Protein AF-A0A699R6N8-F1 (afdb_monomer_lite)

pLDDT: mean 72.28, std 15.9, range [32.16, 92.75]

Organism: Tanacetum cinerariifolium (NCBI:txid118510)

InterPro domains:
  IPR001584 Integrase, catalytic core [PS50994] (1-82)
  IPR012337 Ribonuclease H-like superfamily [SSF53098] (1-71)
  IPR036397 Ribonuclease H superfamily [G3DSA:3.30.420.10] (1-126)

Radius of gyration: 18.75 Å; chains: 1; bounding box: 50×37×46 Å

Secondary structure (DSSP, 8-state):
-EEE-SPPPPTT---EEEEEE-TTT--EEEEEE-TT--HHHHHHHHIIIIITTSSPPS----TTS---BTTTTB-HHHHHHSS-----------------SHHHHHHHHHHHHHHHHHHHHHHHHHHHHHHHTTSPPP--TT------

Sequence (148 aa):
MDFITKLPRTSSGYDTIWVIVDRLTKSAHILPMREDDSMDKLTKLYLKEVVTRNRIPISIISDREPSYHASIKAAPFEALYGRKCRSPVCWAEVGDAQLTGPEVIQETTEMIVQIKQRLQAARDRQKSYADVRRKPLEFQVGDKVMLK

Structure (mmCIF, N/CA/C/O backbone):
data_AF-A0A699R6N8-F1
#
_entry.id   AF-A0A699R6N8-F1
#
loop_
_atom_site.group_PDB
_atom_site.id
_atom_site.type_symbol
_atom_site.label_atom_id
_atom_site.label_alt_id
_atom_site.label_comp_id
_atom_site.label_asym_id
_atom_site.label_entity_id
_atom_site.label_seq_id
_atom_site.pdbx_PDB_ins_code
_atom_site.Cartn_x
_atom_site.Cartn_y
_atom_site.Cartn_z
_atom_site.occupancy
_atom_site.B_iso_or_equiv
_atom_site.auth_seq_id
_atom_site.auth_comp_id
_atom_site.auth_asym_id
_atom_site.auth_atom_id
_atom_site.pdbx_PDB_model_num
ATOM 1 N N . MET A 1 1 ? 2.740 -5.631 2.372 1.00 81.19 1 MET A N 1
ATOM 2 C CA . MET A 1 1 ? 2.071 -4.751 1.385 1.00 81.19 1 MET A CA 1
ATOM 3 C C . MET A 1 1 ? 3.018 -4.420 0.250 1.00 81.19 1 MET A C 1
ATOM 5 O O . MET A 1 1 ? 4.216 -4.249 0.497 1.00 81.19 1 MET A O 1
ATOM 9 N N . ASP A 1 2 ? 2.471 -4.289 -0.955 1.00 84.19 2 ASP A N 1
ATOM 10 C CA . ASP A 1 2 ? 3.226 -4.089 -2.191 1.00 84.19 2 ASP A CA 1
ATOM 11 C C . ASP A 1 2 ? 2.530 -3.116 -3.159 1.00 84.19 2 ASP A C 1
ATOM 13 O O . ASP A 1 2 ? 1.301 -3.054 -3.182 1.00 84.19 2 ASP A O 1
ATOM 17 N N . PHE A 1 3 ? 3.296 -2.358 -3.949 1.00 86.19 3 PHE A N 1
ATOM 18 C CA . PHE A 1 3 ? 2.783 -1.467 -4.991 1.00 86.19 3 PHE A CA 1
ATOM 19 C C . PHE A 1 3 ? 3.287 -1.911 -6.366 1.00 86.19 3 PHE A C 1
ATOM 21 O O . PHE A 1 3 ? 4.480 -1.867 -6.667 1.00 86.19 3 PHE A O 1
ATOM 28 N N . ILE A 1 4 ? 2.354 -2.256 -7.246 1.00 87.19 4 ILE A N 1
ATOM 29 C CA . ILE A 1 4 ? 2.633 -2.565 -8.645 1.00 87.19 4 ILE A CA 1
ATOM 30 C C . ILE A 1 4 ? 2.402 -1.285 -9.445 1.00 87.19 4 ILE A C 1
ATOM 32 O O . ILE A 1 4 ? 1.261 -0.928 -9.729 1.00 87.19 4 ILE A O 1
ATOM 36 N N . THR A 1 5 ? 3.482 -0.570 -9.753 1.00 86.62 5 THR A N 1
ATOM 37 C CA . THR A 1 5 ? 3.460 0.739 -10.431 1.00 86.62 5 THR A CA 1
ATOM 38 C C . THR A 1 5 ? 3.721 0.620 -11.934 1.00 86.62 5 THR A C 1
ATOM 40 O O . THR A 1 5 ? 4.167 -0.421 -12.421 1.00 86.62 5 THR A O 1
ATOM 43 N N . LYS A 1 6 ? 3.495 1.719 -12.670 1.00 84.62 6 LYS A N 1
ATOM 44 C CA . LYS A 1 6 ? 3.720 1.836 -14.124 1.00 84.62 6 LYS A CA 1
ATOM 45 C C . LYS A 1 6 ? 2.900 0.866 -14.977 1.00 84.62 6 LYS A C 1
ATOM 47 O O . LYS A 1 6 ? 3.375 0.379 -16.003 1.00 84.62 6 LYS A O 1
ATOM 52 N N . LEU A 1 7 ? 1.672 0.590 -14.561 1.00 88.81 7 LEU A N 1
ATOM 53 C CA . LEU A 1 7 ? 0.727 -0.169 -15.368 1.00 88.81 7 LEU A CA 1
ATOM 54 C C . LEU A 1 7 ? 0.117 0.728 -16.458 1.00 88.81 7 LEU A C 1
ATOM 56 O O . LEU A 1 7 ? 0.072 1.953 -16.300 1.00 88.81 7 LEU A O 1
ATOM 60 N N . PRO A 1 8 ? -0.375 0.146 -17.566 1.00 91.88 8 PRO A N 1
ATOM 61 C CA . PRO A 1 8 ? -1.182 0.884 -18.528 1.00 91.88 8 PRO A CA 1
ATOM 62 C C . PRO A 1 8 ? -2.349 1.582 -17.826 1.00 91.88 8 PRO A C 1
ATOM 64 O O . PRO A 1 8 ? -3.053 0.969 -17.019 1.00 91.88 8 PRO A O 1
ATOM 67 N N . ARG A 1 9 ? -2.553 2.867 -18.132 1.00 91.69 9 ARG A N 1
ATOM 68 C CA . ARG A 1 9 ? -3.640 3.646 -17.535 1.00 91.69 9 ARG A CA 1
ATOM 69 C C . ARG A 1 9 ? -4.990 3.072 -17.946 1.00 91.69 9 ARG A C 1
ATOM 71 O O . ARG A 1 9 ? -5.283 2.923 -19.129 1.00 91.69 9 ARG A O 1
ATOM 78 N N . THR A 1 10 ? -5.817 2.795 -16.950 1.00 91.31 10 THR A N 1
ATOM 79 C CA . THR A 1 10 ? -7.236 2.466 -17.135 1.00 91.31 10 THR A CA 1
ATOM 80 C C . THR A 1 10 ? -8.022 3.685 -17.635 1.00 91.31 10 THR A C 1
ATOM 82 O O . THR A 1 10 ? -7.549 4.819 -17.538 1.00 91.31 10 THR A O 1
ATOM 85 N N . SER A 1 11 ? -9.252 3.484 -18.121 1.00 90.06 11 SER A N 1
ATOM 86 C CA . SER A 1 11 ? -10.151 4.582 -18.525 1.00 90.06 11 SER A CA 1
ATOM 87 C C . SER A 1 11 ? -10.464 5.557 -17.382 1.00 90.06 11 SER A C 1
ATOM 89 O O . SER A 1 11 ? -10.670 6.743 -17.618 1.00 90.06 11 SER A O 1
ATOM 91 N N . SER A 1 12 ? -10.435 5.081 -16.135 1.00 88.62 12 S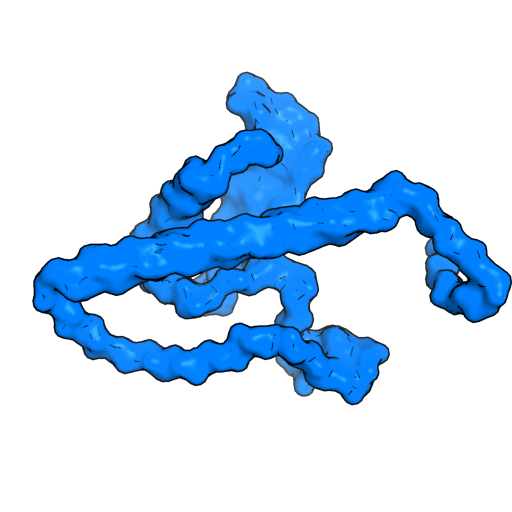ER A N 1
ATOM 92 C CA . SER A 1 12 ? -10.566 5.891 -14.918 1.00 88.62 12 SER A CA 1
ATOM 93 C C . SER A 1 12 ? -9.247 6.529 -14.451 1.00 88.62 12 SER A C 1
ATOM 95 O O . SER A 1 12 ? -9.221 7.212 -13.429 1.00 88.62 12 SER A O 1
ATOM 97 N N . GLY A 1 13 ? -8.145 6.313 -15.175 1.00 91.31 13 GLY A N 1
ATOM 98 C CA . GLY A 1 13 ? -6.853 6.959 -14.944 1.00 91.31 13 GLY A CA 1
ATOM 99 C C . GLY A 1 13 ? -5.946 6.294 -13.907 1.00 91.31 13 GLY A C 1
ATOM 100 O O . GLY A 1 13 ? -4.908 6.865 -13.588 1.00 91.31 13 GLY A O 1
ATOM 101 N N . TYR A 1 14 ? -6.292 5.112 -13.386 1.00 92.19 14 TYR A N 1
ATOM 102 C CA . TYR A 1 14 ? -5.423 4.349 -12.479 1.00 92.19 14 TYR A CA 1
ATOM 103 C C . TYR A 1 14 ? -4.298 3.654 -13.247 1.00 92.19 14 TYR A C 1
ATOM 105 O O . TYR A 1 14 ? -4.564 3.037 -14.281 1.00 92.19 14 TYR A O 1
ATOM 113 N N . ASP A 1 15 ? -3.078 3.730 -12.718 1.00 92.75 15 ASP A N 1
ATOM 114 C CA . ASP A 1 15 ? -1.842 3.146 -13.268 1.00 92.75 15 ASP A CA 1
ATOM 115 C C . ASP A 1 15 ? -1.045 2.333 -12.234 1.00 92.75 15 ASP A C 1
ATOM 117 O O . ASP A 1 15 ? 0.060 1.864 -12.516 1.00 92.75 15 ASP A O 1
ATOM 121 N N . THR A 1 16 ? -1.587 2.167 -11.026 1.00 90.31 16 THR A N 1
ATOM 122 C CA . THR A 1 16 ? -0.927 1.463 -9.930 1.00 90.31 16 THR A CA 1
ATOM 123 C C . THR A 1 16 ? -1.918 0.565 -9.197 1.00 90.31 16 THR A C 1
ATOM 125 O O . THR A 1 16 ? -3.046 0.963 -8.905 1.00 90.31 16 THR A O 1
ATOM 128 N N . ILE A 1 17 ? -1.490 -0.651 -8.866 1.00 92.12 17 ILE A N 1
ATOM 129 C CA . ILE A 1 17 ? -2.235 -1.566 -7.996 1.00 92.12 17 ILE A CA 1
ATOM 130 C C . ILE A 1 17 ? -1.546 -1.605 -6.639 1.00 92.12 17 ILE A C 1
ATOM 132 O O . ILE A 1 17 ? -0.348 -1.871 -6.548 1.00 92.12 17 ILE A O 1
ATOM 136 N N . TRP A 1 18 ? -2.311 -1.375 -5.579 1.00 91.25 18 TRP A N 1
ATOM 137 C CA . TRP A 1 18 ? -1.853 -1.526 -4.209 1.00 91.25 18 TRP A CA 1
ATOM 138 C C . TRP A 1 18 ? -2.383 -2.827 -3.614 1.00 91.25 18 TRP A C 1
ATOM 140 O O . TRP A 1 18 ? -3.593 -3.040 -3.546 1.00 91.25 18 TRP A O 1
ATOM 150 N N . VAL A 1 19 ? -1.469 -3.691 -3.178 1.00 89.56 19 VAL A N 1
ATOM 151 C CA . VAL A 1 19 ? -1.779 -4.969 -2.541 1.00 89.56 19 VAL A CA 1
ATOM 152 C C . VAL A 1 19 ? -1.468 -4.884 -1.050 1.00 89.56 19 VAL A C 1
ATOM 154 O O . VAL A 1 19 ? -0.330 -4.645 -0.636 1.00 89.56 19 VAL A O 1
ATOM 157 N N . ILE A 1 20 ? -2.480 -5.108 -0.220 1.00 86.12 20 ILE A N 1
ATOM 158 C CA . ILE A 1 20 ? -2.356 -5.151 1.237 1.00 86.12 20 ILE A CA 1
ATOM 159 C C . ILE A 1 20 ? -2.818 -6.524 1.696 1.00 86.12 20 ILE A C 1
ATOM 161 O O . ILE A 1 20 ? -3.946 -6.915 1.428 1.00 86.12 20 ILE A O 1
ATOM 165 N N . VAL A 1 21 ? -1.957 -7.247 2.402 1.00 82.62 21 VAL A N 1
ATOM 166 C CA . VAL A 1 21 ? -2.298 -8.552 2.970 1.00 82.62 21 VAL A CA 1
ATOM 167 C C . VAL A 1 21 ? -2.329 -8.421 4.481 1.00 82.62 21 VAL A C 1
ATOM 169 O O . VAL A 1 21 ? -1.319 -8.062 5.092 1.00 82.62 21 VAL A O 1
ATOM 172 N N . ASP A 1 22 ? -3.474 -8.727 5.083 1.00 75.12 22 ASP A N 1
ATOM 173 C CA . ASP A 1 22 ? -3.566 -8.887 6.525 1.00 75.12 22 ASP A CA 1
ATOM 174 C C . ASP A 1 22 ? -3.005 -10.259 6.910 1.00 75.12 22 ASP A C 1
ATOM 176 O O . ASP A 1 22 ? -3.496 -11.319 6.516 1.00 75.12 22 ASP A O 1
ATOM 180 N N . ARG A 1 23 ? -1.942 -10.246 7.714 1.00 70.81 23 ARG A N 1
ATOM 181 C CA . ARG A 1 23 ? -1.267 -11.465 8.156 1.00 70.81 23 ARG A CA 1
ATOM 182 C C . ARG A 1 23 ? -2.111 -12.303 9.116 1.00 70.81 23 ARG A C 1
ATOM 184 O O . ARG A 1 23 ? -1.842 -13.507 9.182 1.00 70.81 23 ARG A O 1
ATOM 191 N N . LEU A 1 24 ? -3.065 -11.701 9.832 1.00 65.69 24 LEU A N 1
ATOM 192 C CA . LEU A 1 24 ? -3.930 -12.373 10.803 1.00 65.69 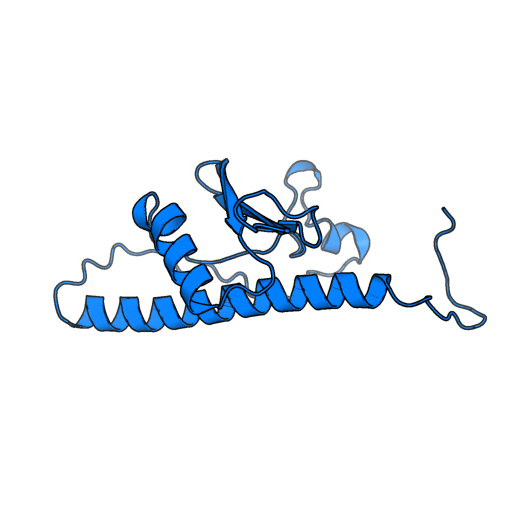24 LEU A CA 1
ATOM 193 C C . LEU A 1 24 ? -5.077 -13.093 10.097 1.00 65.69 24 LEU A C 1
ATOM 195 O O . LEU A 1 24 ? -5.199 -14.309 10.202 1.00 65.69 24 LEU A O 1
ATOM 199 N N . THR A 1 25 ? -5.878 -12.350 9.336 1.00 73.31 25 THR A N 1
ATOM 200 C CA . THR A 1 25 ? -7.057 -12.897 8.645 1.00 73.31 25 THR A CA 1
ATOM 201 C C . THR A 1 25 ? -6.716 -13.600 7.332 1.00 73.31 25 THR A C 1
ATOM 203 O O . THR A 1 25 ? -7.575 -14.261 6.756 1.00 73.31 25 THR A O 1
ATOM 206 N N . LYS A 1 26 ? -5.475 -13.455 6.840 1.00 76.06 26 LYS A N 1
ATOM 207 C CA . LYS A 1 26 ? -5.032 -13.893 5.502 1.00 76.06 26 LYS A CA 1
ATOM 208 C C . LYS A 1 26 ? -5.822 -13.258 4.353 1.00 76.06 26 LYS A C 1
ATOM 210 O O . LYS A 1 26 ? -5.701 -13.706 3.216 1.00 76.06 26 LYS A O 1
ATOM 215 N N . SER A 1 27 ? -6.597 -12.210 4.630 1.00 75.06 27 SER A N 1
ATOM 216 C CA . SER A 1 27 ? -7.310 -11.458 3.606 1.00 75.06 27 SER A CA 1
ATOM 217 C C . SER A 1 27 ? -6.344 -10.582 2.810 1.00 75.06 27 SER A C 1
ATOM 219 O O . SER A 1 27 ? -5.344 -10.080 3.332 1.00 75.06 27 SER A O 1
ATOM 221 N N . ALA A 1 28 ? -6.639 -10.417 1.523 1.00 83.50 28 ALA A N 1
ATOM 222 C CA . ALA A 1 28 ? -5.901 -9.541 0.629 1.00 83.50 28 ALA A CA 1
ATOM 223 C C . ALA A 1 28 ? -6.835 -8.455 0.090 1.00 83.50 28 ALA A C 1
ATOM 225 O O . ALA A 1 28 ? -7.906 -8.747 -0.441 1.00 83.50 28 ALA A O 1
ATOM 226 N N . HIS A 1 29 ? -6.409 -7.202 0.206 1.00 85.00 29 HIS A N 1
ATOM 227 C CA . HIS A 1 29 ? -7.053 -6.043 -0.391 1.00 85.00 29 HIS A CA 1
ATOM 228 C C . HIS A 1 29 ? -6.245 -5.621 -1.613 1.00 85.00 29 HIS A C 1
ATOM 230 O O . HIS A 1 29 ? -5.052 -5.331 -1.506 1.00 85.00 29 HIS A O 1
ATOM 236 N N . ILE A 1 30 ? -6.903 -5.595 -2.770 1.00 90.75 30 ILE A N 1
ATOM 237 C CA . ILE A 1 30 ? -6.324 -5.157 -4.040 1.00 90.75 30 ILE A CA 1
ATOM 238 C C . ILE A 1 30 ? -7.037 -3.868 -4.422 1.00 90.75 30 ILE A C 1
ATOM 240 O O . ILE A 1 30 ? -8.232 -3.878 -4.712 1.00 90.75 30 ILE A O 1
ATOM 244 N N . LEU A 1 31 ? -6.313 -2.755 -4.375 1.00 91.19 31 LEU A N 1
ATOM 245 C CA . LEU A 1 31 ? -6.883 -1.424 -4.527 1.00 91.19 31 LEU A CA 1
ATOM 246 C C . LEU A 1 31 ? -6.265 -0.722 -5.741 1.00 91.19 31 LEU A C 1
ATOM 248 O O . LEU A 1 31 ? -5.038 -0.604 -5.808 1.00 91.19 31 LEU A O 1
ATOM 252 N N . PRO A 1 32 ? -7.075 -0.239 -6.700 1.00 91.75 32 PRO A N 1
ATOM 253 C CA . PRO A 1 32 ? -6.570 0.597 -7.776 1.00 91.75 32 PRO A CA 1
ATOM 254 C C . PRO A 1 32 ? -6.257 1.998 -7.240 1.00 91.75 32 PRO A C 1
ATOM 256 O O . PRO A 1 32 ? -7.055 2.604 -6.522 1.00 91.75 32 PRO A O 1
ATOM 259 N N . MET A 1 33 ? -5.093 2.525 -7.600 1.00 92.31 33 MET A N 1
ATOM 260 C CA . MET A 1 33 ? -4.657 3.872 -7.242 1.00 92.31 33 MET A CA 1
ATOM 261 C C . MET A 1 33 ? -3.854 4.498 -8.383 1.00 92.31 33 MET A C 1
ATOM 263 O O . MET A 1 33 ? -3.529 3.846 -9.379 1.00 92.31 33 MET A O 1
ATOM 267 N N . ARG A 1 34 ? -3.561 5.788 -8.259 1.00 90.94 34 ARG A N 1
ATOM 268 C CA . ARG A 1 34 ? -2.640 6.470 -9.166 1.00 90.94 34 ARG A CA 1
ATOM 269 C C . ARG A 1 34 ? -1.278 6.609 -8.512 1.00 90.94 34 ARG A C 1
ATOM 271 O O . ARG A 1 34 ? -1.194 6.874 -7.313 1.00 90.94 34 ARG A O 1
ATOM 278 N N . GLU A 1 35 ? -0.209 6.485 -9.289 1.00 86.00 35 GLU A N 1
ATOM 279 C CA . GLU A 1 35 ? 1.148 6.687 -8.787 1.00 86.00 35 GLU A CA 1
ATOM 280 C C . GLU A 1 35 ? 1.325 8.110 -8.246 1.00 86.00 35 GLU A C 1
ATOM 282 O O . GLU A 1 35 ? 2.087 8.307 -7.319 1.00 86.00 35 GLU A O 1
ATOM 287 N N . ASP A 1 36 ? 0.604 9.113 -8.738 1.00 87.88 36 ASP A N 1
ATOM 288 C CA . ASP A 1 36 ? 0.670 10.494 -8.248 1.00 87.88 36 ASP A CA 1
ATOM 289 C C . ASP A 1 36 ? -0.299 10.804 -7.091 1.00 87.88 36 ASP A C 1
ATOM 291 O O . ASP A 1 36 ? -0.361 11.945 -6.631 1.00 87.88 36 ASP A O 1
ATOM 295 N N . ASP A 1 37 ? -1.024 9.805 -6.572 1.00 90.06 37 ASP A N 1
ATOM 296 C CA . ASP A 1 37 ? -1.950 10.019 -5.461 1.00 90.06 37 ASP A CA 1
ATOM 297 C C . ASP A 1 37 ? -1.221 10.528 -4.206 1.00 90.06 37 ASP A C 1
ATOM 299 O O . ASP A 1 37 ? -0.157 10.028 -3.809 1.00 90.06 37 ASP A O 1
ATOM 303 N N . SER A 1 38 ? -1.836 11.524 -3.558 1.00 90.81 38 SER A N 1
ATOM 304 C CA . SER A 1 38 ? -1.317 12.116 -2.328 1.00 90.81 38 SER A CA 1
ATOM 305 C C . SER A 1 38 ? -1.322 11.111 -1.179 1.00 90.81 38 SER A C 1
ATOM 307 O O . SER A 1 38 ? -2.174 10.219 -1.092 1.00 90.81 38 SER A O 1
ATOM 309 N N . MET A 1 39 ? -0.396 11.286 -0.235 1.00 88.06 39 MET A N 1
ATOM 310 C CA . MET A 1 39 ? -0.330 10.411 0.934 1.00 88.06 39 MET A CA 1
ATOM 311 C C . MET A 1 39 ? -1.593 10.506 1.805 1.00 88.06 39 MET A C 1
ATOM 313 O O . MET A 1 39 ? -1.992 9.526 2.428 1.00 88.06 39 MET A O 1
ATOM 317 N N . ASP A 1 40 ? -2.282 11.649 1.798 1.00 89.00 40 ASP A N 1
ATOM 318 C CA . ASP A 1 40 ? -3.570 11.805 2.482 1.00 89.00 40 ASP A CA 1
ATOM 319 C C . ASP A 1 40 ? -4.669 10.954 1.848 1.00 89.00 40 ASP A C 1
ATOM 321 O O . ASP A 1 40 ? -5.455 10.327 2.558 1.00 89.00 40 ASP A O 1
AT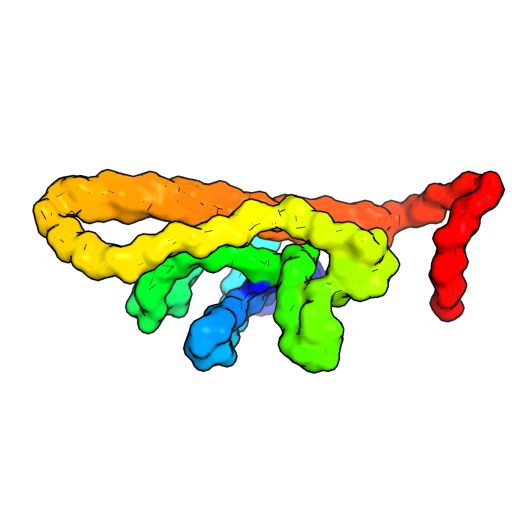OM 325 N N . LYS A 1 41 ? -4.706 10.874 0.513 1.00 91.06 41 LYS A N 1
ATOM 326 C CA . LYS A 1 41 ? -5.646 10.003 -0.199 1.00 91.06 41 LYS A CA 1
ATOM 327 C C . LYS A 1 41 ? -5.354 8.530 0.087 1.00 91.06 41 LYS A C 1
ATOM 329 O O . LYS A 1 41 ? -6.284 7.776 0.363 1.00 91.06 41 LYS A O 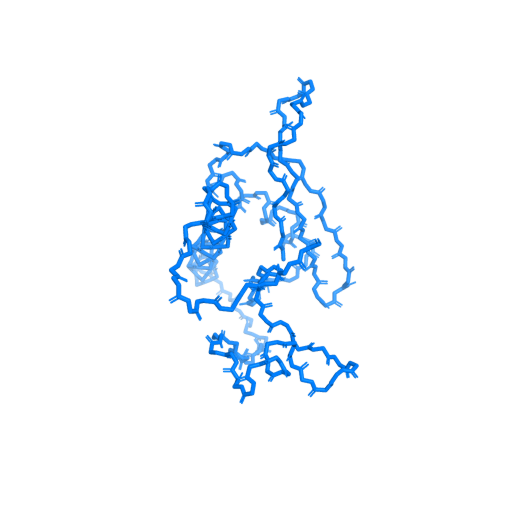1
ATOM 334 N N . LEU A 1 42 ? -4.078 8.145 0.102 1.00 88.56 42 LEU A N 1
ATOM 335 C CA . LEU A 1 42 ? -3.647 6.786 0.445 1.00 88.56 42 LEU A CA 1
ATOM 336 C C . LEU A 1 42 ? -3.990 6.410 1.883 1.00 88.56 42 LEU A C 1
ATOM 338 O O . LEU A 1 42 ? -4.526 5.334 2.127 1.00 88.56 42 LEU A O 1
ATOM 342 N N . THR A 1 43 ? -3.737 7.315 2.825 1.00 88.38 43 THR A N 1
ATOM 343 C CA . THR A 1 43 ? -4.048 7.103 4.242 1.00 88.38 43 THR A CA 1
ATOM 344 C C . THR A 1 43 ? -5.552 6.944 4.440 1.00 88.38 43 THR A C 1
ATOM 346 O O . THR A 1 43 ? -5.986 5.996 5.087 1.00 88.38 43 THR A O 1
ATOM 349 N N . LYS A 1 44 ? -6.370 7.798 3.811 1.00 89.94 44 LYS A N 1
ATOM 350 C CA . LYS A 1 44 ? -7.835 7.666 3.845 1.00 89.94 44 LYS A CA 1
ATOM 351 C C . LYS A 1 44 ? -8.308 6.334 3.267 1.00 89.94 44 LYS A C 1
ATOM 353 O O . LYS A 1 44 ? -9.175 5.695 3.857 1.00 89.94 44 LYS A O 1
ATOM 358 N N . LEU A 1 45 ? -7.735 5.905 2.143 1.00 88.94 45 LEU A N 1
ATOM 359 C CA . LEU A 1 45 ? -8.079 4.633 1.510 1.00 88.94 45 LEU A CA 1
ATOM 360 C C . LEU A 1 45 ? -7.697 3.436 2.397 1.00 88.94 45 LEU A C 1
ATOM 362 O O . LEU A 1 45 ? -8.495 2.519 2.559 1.00 88.94 45 LEU A O 1
ATOM 366 N N . TYR A 1 46 ? -6.524 3.483 3.033 1.00 84.69 46 TYR A N 1
ATOM 367 C CA . TYR A 1 46 ? -6.074 2.469 3.987 1.00 84.69 46 TYR A CA 1
ATOM 368 C C . TYR A 1 46 ? -7.000 2.365 5.199 1.00 84.69 46 TYR A C 1
ATOM 370 O O . TYR A 1 46 ? -7.431 1.274 5.566 1.00 84.69 46 TYR A O 1
ATOM 378 N N . LEU A 1 47 ? -7.343 3.502 5.809 1.00 84.25 47 LEU A N 1
ATOM 379 C CA . LEU A 1 47 ? -8.254 3.537 6.952 1.00 84.25 47 LEU A CA 1
ATOM 380 C C . LEU A 1 47 ? -9.633 2.981 6.573 1.00 84.25 47 LEU A C 1
ATOM 382 O O . LEU A 1 47 ? -10.198 2.167 7.302 1.00 84.25 47 LEU A O 1
ATOM 386 N N . LYS A 1 48 ? -10.146 3.367 5.402 1.00 84.81 48 LYS A N 1
ATOM 387 C CA . LYS A 1 48 ? -11.440 2.910 4.892 1.00 84.81 48 LYS A CA 1
ATOM 388 C C . LYS A 1 48 ? -11.474 1.406 4.610 1.00 84.81 48 LYS A C 1
ATOM 390 O O . LYS A 1 48 ? -12.433 0.742 4.979 1.00 84.81 48 LYS A O 1
ATOM 395 N N . GLU A 1 49 ? -10.465 0.862 3.937 1.00 80.69 49 GLU A N 1
ATOM 396 C CA . GLU A 1 49 ? -10.525 -0.528 3.462 1.00 80.69 49 GLU A CA 1
ATOM 397 C C . GLU A 1 49 ? -9.948 -1.538 4.456 1.00 80.69 49 GLU A C 1
ATOM 399 O O . GLU A 1 49 ? -10.419 -2.673 4.496 1.00 80.69 49 GLU A O 1
ATOM 404 N N . VAL A 1 50 ? -8.972 -1.128 5.272 1.00 77.25 50 VAL A N 1
ATOM 405 C CA . VAL A 1 50 ? -8.261 -2.008 6.213 1.00 77.25 50 VAL A CA 1
ATOM 406 C C . VAL A 1 50 ? -8.726 -1.766 7.644 1.00 77.25 50 VAL A C 1
ATOM 408 O O . VAL A 1 50 ? -9.222 -2.683 8.288 1.00 77.25 50 VAL A O 1
ATOM 411 N N . VAL A 1 51 ? -8.618 -0.530 8.145 1.00 72.88 51 VAL A N 1
ATOM 412 C CA . VAL A 1 51 ? -8.900 -0.218 9.566 1.00 72.88 51 VAL A CA 1
ATOM 413 C C . VAL A 1 51 ? -10.396 -0.208 9.888 1.00 72.88 51 VAL A C 1
ATOM 415 O O . VAL A 1 51 ? -10.785 -0.417 11.027 1.00 72.88 51 VAL A O 1
ATOM 418 N N . THR A 1 52 ? -11.263 0.005 8.900 1.00 70.31 52 THR A N 1
ATOM 419 C CA . THR A 1 52 ? -12.718 -0.063 9.127 1.00 70.31 52 THR A CA 1
ATOM 420 C C . THR A 1 52 ? -13.206 -1.511 9.217 1.00 70.31 52 THR A C 1
ATOM 422 O O . THR A 1 52 ? -14.188 -1.790 9.898 1.00 70.31 52 THR A O 1
ATOM 425 N N . ARG A 1 53 ? -12.536 -2.445 8.526 1.00 62.31 53 ARG A N 1
ATOM 426 C CA . ARG A 1 53 ? -12.922 -3.867 8.493 1.00 62.31 53 ARG A CA 1
ATOM 427 C C . ARG A 1 53 ? -12.224 -4.690 9.571 1.00 62.31 53 ARG A C 1
ATOM 429 O O . ARG A 1 53 ? -12.800 -5.653 10.070 1.00 62.31 53 ARG A O 1
ATOM 436 N N . ASN A 1 54 ? -11.006 -4.299 9.937 1.00 58.78 54 ASN A N 1
ATOM 437 C CA . ASN A 1 54 ? -10.160 -5.009 10.886 1.00 58.78 54 ASN A CA 1
ATOM 438 C C . ASN A 1 54 ? -9.841 -4.093 12.073 1.00 58.78 54 ASN A C 1
ATOM 440 O O . ASN A 1 54 ? -9.935 -2.874 11.973 1.00 58.78 54 ASN A O 1
ATOM 444 N N . ARG A 1 55 ? -9.411 -4.662 13.206 1.00 59.03 55 ARG A N 1
ATOM 445 C CA . ARG A 1 55 ? -8.857 -3.851 14.300 1.00 59.03 55 ARG A CA 1
ATOM 446 C C . ARG A 1 55 ? -7.623 -3.080 13.825 1.00 59.03 55 ARG A C 1
ATOM 448 O O . ARG A 1 55 ? -6.975 -3.428 12.838 1.00 59.03 55 ARG A O 1
ATOM 455 N N . ILE A 1 56 ? -7.298 -2.036 14.571 1.00 60.22 56 ILE A N 1
ATOM 456 C CA . ILE A 1 56 ? -6.151 -1.166 14.340 1.00 60.22 56 ILE A CA 1
ATOM 457 C C . ILE A 1 56 ? -4.855 -1.982 14.125 1.00 60.22 56 ILE A C 1
ATOM 459 O O . ILE A 1 56 ? -4.485 -2.792 14.979 1.00 60.22 56 ILE A O 1
ATOM 463 N N . PRO A 1 57 ? -4.128 -1.767 13.013 1.00 58.47 57 PRO A N 1
ATOM 464 C CA . PRO A 1 57 ? -2.903 -2.498 12.727 1.00 58.47 57 PRO A CA 1
ATOM 465 C C . PRO A 1 57 ? -1.725 -1.951 13.542 1.00 58.47 57 PRO A C 1
ATOM 467 O O . PRO A 1 57 ? -1.281 -0.820 13.351 1.00 58.47 57 PRO A O 1
ATOM 470 N N . ILE A 1 58 ? -1.157 -2.806 14.394 1.00 59.41 58 ILE A N 1
ATOM 471 C CA . ILE A 1 58 ? 0.007 -2.500 15.247 1.00 59.41 58 ILE A CA 1
ATOM 472 C C . ILE A 1 58 ? 1.255 -2.182 14.400 1.00 59.41 58 ILE A C 1
ATOM 474 O O . ILE A 1 58 ? 2.077 -1.340 14.767 1.00 59.41 58 ILE A O 1
ATOM 478 N N . SER A 1 59 ? 1.399 -2.813 13.228 1.00 61.88 59 SER A N 1
ATOM 479 C CA . SER A 1 59 ? 2.524 -2.608 12.305 1.00 61.88 59 SER A CA 1
ATOM 480 C C . SER A 1 59 ? 2.103 -2.743 10.838 1.00 61.88 59 SER A C 1
ATOM 482 O O . SER A 1 59 ? 1.202 -3.512 10.507 1.00 61.88 59 SER A O 1
ATOM 484 N N . ILE A 1 60 ? 2.759 -1.982 9.954 1.00 63.75 60 ILE A N 1
ATOM 485 C CA . ILE A 1 60 ? 2.597 -2.072 8.496 1.00 63.75 60 ILE A CA 1
ATOM 486 C C . ILE A 1 60 ? 3.932 -2.534 7.927 1.00 63.75 60 ILE A C 1
ATOM 488 O O . ILE A 1 60 ? 4.921 -1.809 8.008 1.00 63.75 60 ILE A O 1
ATOM 492 N N . ILE A 1 61 ? 3.935 -3.738 7.363 1.00 62.38 61 ILE A N 1
ATOM 493 C CA . ILE A 1 61 ? 5.122 -4.396 6.817 1.00 62.38 61 ILE A CA 1
ATOM 494 C C . ILE A 1 61 ? 5.014 -4.378 5.291 1.00 62.38 61 ILE A C 1
ATOM 496 O O . ILE A 1 61 ? 3.995 -4.785 4.720 1.00 62.38 61 ILE A O 1
ATOM 500 N N . SER A 1 62 ? 6.054 -3.897 4.612 1.00 61.91 62 SER A N 1
ATOM 501 C CA . SER A 1 62 ? 6.159 -4.004 3.149 1.00 61.91 62 SER A CA 1
ATOM 502 C C . SER A 1 62 ? 6.782 -5.350 2.771 1.00 61.91 62 SER A C 1
ATOM 504 O O . SER A 1 62 ? 7.623 -5.850 3.507 1.00 61.91 62 SER A O 1
ATOM 506 N N . ASP A 1 63 ? 6.404 -5.941 1.635 1.00 52.19 63 ASP A N 1
ATOM 507 C CA . ASP A 1 63 ? 6.783 -7.318 1.247 1.00 52.19 63 ASP A CA 1
ATOM 508 C C . ASP A 1 63 ? 8.296 -7.548 1.097 1.00 52.19 63 ASP A C 1
ATOM 510 O O . ASP A 1 63 ? 8.754 -8.684 1.002 1.00 52.19 63 ASP A O 1
ATOM 514 N N . ARG A 1 64 ? 9.097 -6.477 1.116 1.00 52.47 64 ARG A N 1
ATOM 515 C CA . ARG A 1 64 ? 10.564 -6.553 1.125 1.00 52.47 64 ARG A CA 1
ATOM 516 C C . ARG A 1 64 ? 11.199 -6.369 2.501 1.00 52.47 64 ARG A C 1
ATOM 518 O O . ARG A 1 64 ? 12.419 -6.251 2.590 1.00 52.47 64 ARG A O 1
ATOM 525 N N . GLU A 1 65 ? 10.409 -6.375 3.569 1.00 51.75 65 GLU A N 1
ATOM 526 C CA . GLU A 1 65 ? 10.930 -6.640 4.906 1.00 51.75 65 GLU A CA 1
ATOM 527 C C . GLU A 1 65 ? 11.159 -8.148 5.092 1.00 51.75 65 GLU A C 1
ATOM 529 O O . GLU A 1 65 ? 10.359 -8.965 4.632 1.00 51.75 65 GLU A O 1
ATOM 534 N N . PRO A 1 66 ? 12.247 -8.553 5.761 1.00 49.81 66 PRO A N 1
ATOM 535 C CA . PRO A 1 66 ? 12.564 -9.958 5.957 1.00 49.81 66 PRO A CA 1
ATOM 536 C C . PRO A 1 66 ? 11.565 -10.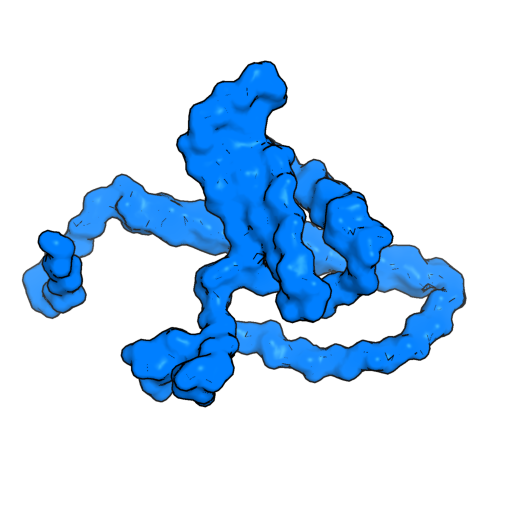607 6.907 1.00 49.81 66 PRO A C 1
ATOM 538 O O . PRO A 1 66 ? 11.677 -10.525 8.128 1.00 49.81 66 PRO A O 1
ATOM 541 N N . SER A 1 67 ? 10.566 -11.256 6.321 1.00 50.88 67 SER A N 1
ATOM 542 C CA . SER A 1 67 ? 9.570 -12.037 7.037 1.00 50.88 67 SER A CA 1
ATOM 543 C C . SER A 1 67 ? 10.147 -13.399 7.438 1.00 50.88 67 SER A C 1
ATOM 545 O O . SER A 1 67 ? 10.877 -14.041 6.688 1.00 50.88 67 SER A O 1
ATOM 547 N N . TYR A 1 68 ? 9.852 -13.844 8.658 1.00 50.25 68 TYR A N 1
ATOM 548 C CA . TYR A 1 68 ? 10.229 -15.170 9.151 1.00 50.25 68 TYR A CA 1
ATOM 549 C C . TYR A 1 68 ? 9.462 -16.262 8.381 1.00 50.25 68 TYR A C 1
ATOM 551 O O . TYR A 1 68 ? 8.229 -16.244 8.367 1.00 50.25 68 TYR A O 1
ATOM 559 N N . HIS A 1 69 ? 10.165 -17.205 7.740 1.00 48.06 69 HIS A N 1
ATOM 560 C CA . HIS A 1 69 ? 9.559 -18.328 7.014 1.00 48.06 69 HIS A CA 1
ATOM 561 C C . HIS A 1 69 ? 9.523 -19.577 7.906 1.00 48.06 69 HIS A C 1
ATOM 563 O O . HIS A 1 69 ? 10.562 -20.158 8.217 1.00 48.06 69 HIS A O 1
ATOM 569 N N . ALA A 1 70 ? 8.322 -20.031 8.280 1.00 42.41 70 ALA A N 1
ATOM 570 C CA . ALA A 1 70 ? 8.135 -21.189 9.163 1.00 42.41 70 ALA A CA 1
ATOM 571 C C . ALA A 1 70 ? 8.731 -22.496 8.600 1.00 42.41 70 ALA A C 1
ATOM 573 O O . ALA A 1 70 ? 9.222 -23.323 9.363 1.00 42.41 70 ALA A O 1
ATOM 574 N N . SER A 1 71 ? 8.753 -22.662 7.274 1.00 50.31 71 SER A N 1
ATOM 575 C CA . SER A 1 71 ? 9.343 -23.827 6.599 1.00 50.31 71 SER A CA 1
ATOM 576 C C . SER A 1 71 ? 10.872 -23.881 6.681 1.00 50.31 71 SER A C 1
ATOM 578 O O . SER A 1 71 ? 11.445 -24.964 6.662 1.00 50.31 71 SER A O 1
ATOM 580 N N . ILE A 1 72 ? 11.533 -22.728 6.805 1.00 57.94 72 ILE A N 1
ATOM 581 C CA . ILE A 1 72 ? 12.999 -22.602 6.877 1.00 57.94 72 ILE A CA 1
ATOM 582 C C . ILE A 1 72 ? 13.448 -22.432 8.344 1.00 57.94 72 ILE A C 1
ATOM 584 O O . ILE A 1 72 ? 14.637 -22.459 8.644 1.00 57.94 72 ILE A O 1
ATOM 588 N N . LYS A 1 73 ? 12.495 -22.266 9.279 1.00 60.31 73 LYS A N 1
ATOM 589 C CA . LYS A 1 73 ? 12.716 -21.919 10.700 1.00 60.31 73 LYS A CA 1
ATOM 590 C C . LYS A 1 73 ? 13.605 -20.683 10.909 1.00 60.31 73 LYS A C 1
ATOM 592 O O . LYS A 1 73 ? 14.094 -20.446 12.013 1.00 60.31 73 LYS A O 1
ATOM 597 N N . ALA A 1 74 ? 13.775 -19.878 9.867 1.00 60.12 74 ALA A N 1
ATOM 598 C CA . ALA A 1 74 ? 14.578 -18.668 9.836 1.00 60.12 74 ALA A CA 1
ATOM 599 C C . ALA A 1 74 ? 13.956 -17.686 8.836 1.00 60.12 74 ALA A C 1
ATOM 601 O O . ALA A 1 74 ? 13.236 -18.079 7.910 1.00 60.12 74 ALA A O 1
ATOM 602 N N . ALA A 1 75 ? 14.220 -16.390 8.999 1.00 61.81 75 ALA A N 1
ATOM 603 C CA . ALA A 1 75 ? 13.903 -15.437 7.939 1.00 61.81 75 ALA A CA 1
ATOM 604 C C . ALA A 1 75 ? 14.816 -15.714 6.730 1.00 61.81 75 ALA A C 1
ATOM 606 O O . ALA A 1 75 ? 16.003 -15.969 6.938 1.00 61.81 75 ALA A O 1
ATOM 607 N N . PRO A 1 76 ? 14.341 -15.615 5.474 1.00 59.81 76 PRO A N 1
ATOM 608 C CA . PRO A 1 76 ? 15.189 -15.795 4.296 1.00 59.81 76 PRO A CA 1
ATOM 609 C C . PRO A 1 76 ? 16.464 -14.941 4.341 1.00 59.81 76 PRO A C 1
ATOM 611 O O . PRO A 1 76 ? 17.527 -15.400 3.948 1.00 59.81 76 PRO A O 1
ATOM 614 N N . PHE A 1 77 ? 16.393 -13.731 4.907 1.00 57.91 77 PHE A N 1
ATOM 615 C CA . PHE A 1 77 ? 17.567 -12.885 5.144 1.00 57.91 77 PHE A CA 1
ATOM 616 C C . PHE A 1 77 ? 18.577 -13.490 6.131 1.00 57.91 77 PHE A C 1
ATOM 618 O O . PHE A 1 77 ? 19.780 -13.413 5.902 1.00 57.91 77 PHE A O 1
ATOM 625 N N . GLU A 1 78 ? 18.107 -14.100 7.218 1.00 68.44 78 GLU A N 1
ATOM 626 C CA . GLU A 1 78 ? 18.969 -14.767 8.198 1.00 68.44 78 GLU A CA 1
ATOM 627 C C . GLU A 1 78 ? 19.621 -16.014 7.593 1.00 68.44 78 GLU A C 1
ATOM 629 O O . GLU A 1 78 ? 20.822 -16.209 7.758 1.00 68.44 78 GLU A O 1
ATOM 634 N N . ALA A 1 79 ? 18.867 -16.789 6.810 1.00 67.56 79 ALA A N 1
ATOM 635 C CA . ALA A 1 79 ? 19.390 -17.941 6.080 1.00 67.56 79 ALA A CA 1
ATOM 636 C C . ALA A 1 79 ? 20.428 -17.551 5.010 1.00 67.56 79 ALA A C 1
ATOM 638 O O . ALA A 1 79 ? 21.400 -18.272 4.810 1.00 67.56 79 ALA A O 1
ATOM 639 N N . LEU A 1 80 ? 20.242 -16.412 4.332 1.00 67.81 80 LEU A N 1
ATOM 640 C CA . LEU A 1 80 ? 21.130 -15.955 3.258 1.00 67.81 80 LEU A CA 1
ATOM 641 C C . LEU A 1 80 ? 22.405 -15.273 3.763 1.00 67.81 80 LEU A C 1
ATOM 643 O O . LEU A 1 80 ? 23.461 -15.436 3.158 1.00 67.81 80 LEU A O 1
ATOM 647 N N . TYR A 1 81 ? 22.317 -14.488 4.838 1.00 71.38 81 TYR A N 1
ATOM 648 C CA . TYR A 1 81 ? 23.415 -13.617 5.276 1.00 71.38 81 TYR A CA 1
ATOM 649 C C . TYR A 1 81 ? 23.991 -13.981 6.650 1.00 71.38 81 TYR A C 1
ATOM 651 O O . TYR A 1 81 ? 24.903 -13.301 7.117 1.00 71.38 81 TYR A O 1
ATOM 659 N N . GLY A 1 82 ? 23.459 -15.005 7.327 1.00 73.62 82 GLY A N 1
ATOM 660 C CA . GLY A 1 82 ? 23.951 -15.469 8.631 1.00 73.62 82 GLY A CA 1
ATOM 661 C C . GLY A 1 82 ? 23.792 -14.452 9.768 1.00 73.62 82 GLY A C 1
ATOM 662 O O . GLY A 1 82 ? 24.398 -14.596 10.826 1.00 73.62 82 GLY A O 1
ATOM 663 N N . ARG A 1 83 ? 22.998 -13.396 9.561 1.00 64.94 83 ARG A N 1
ATOM 664 C CA . ARG A 1 83 ? 22.755 -12.333 10.541 1.00 64.94 83 ARG A CA 1
ATOM 665 C C . ARG A 1 83 ? 21.273 -12.018 10.622 1.00 64.94 83 ARG A C 1
ATOM 667 O O . ARG A 1 83 ? 20.588 -11.938 9.604 1.00 64.94 83 ARG A O 1
ATOM 674 N N . LYS A 1 84 ? 20.790 -11.761 11.837 1.00 59.56 84 LYS A N 1
ATOM 675 C CA . LYS A 1 84 ? 19.424 -11.276 12.041 1.00 59.56 84 LYS A CA 1
ATOM 676 C C . LYS A 1 84 ? 19.263 -9.921 11.372 1.00 59.56 84 LYS A C 1
ATOM 678 O O . LYS A 1 84 ? 20.121 -9.037 11.496 1.00 59.56 84 LYS A O 1
ATOM 683 N N . CYS A 1 85 ? 18.158 -9.751 10.660 1.00 51.88 85 CYS A N 1
ATOM 684 C CA . CYS A 1 85 ? 17.834 -8.445 10.127 1.00 51.88 85 CYS A CA 1
ATOM 685 C C . CYS A 1 85 ? 17.425 -7.528 11.278 1.00 51.88 85 CYS A C 1
ATOM 687 O O . CYS A 1 85 ? 16.588 -7.896 12.099 1.00 51.88 85 CYS A O 1
ATOM 689 N N . ARG A 1 86 ? 18.008 -6.330 11.346 1.00 49.72 86 ARG A N 1
ATOM 690 C CA . ARG A 1 86 ? 17.580 -5.306 12.303 1.00 49.72 86 ARG A CA 1
ATOM 691 C C . ARG A 1 86 ? 16.351 -4.597 11.730 1.00 49.72 86 ARG A C 1
ATOM 693 O O . ARG A 1 86 ? 16.477 -3.537 11.131 1.00 49.72 86 ARG A O 1
ATOM 700 N N . SER A 1 87 ? 15.188 -5.233 11.846 1.00 48.97 87 SER A N 1
ATOM 701 C CA . SER A 1 87 ? 13.883 -4.575 11.695 1.00 48.97 87 SER A CA 1
ATOM 702 C C . SER A 1 87 ? 13.318 -4.315 13.099 1.00 48.97 87 SER A C 1
ATOM 704 O O . SER A 1 87 ? 13.503 -5.161 13.980 1.00 48.97 87 SER A O 1
ATOM 706 N N . PRO A 1 88 ? 12.666 -3.165 13.347 1.00 40.38 88 PRO A N 1
ATOM 707 C CA . PRO A 1 88 ? 12.022 -2.879 14.618 1.00 40.38 88 PRO A CA 1
ATOM 708 C C . PRO A 1 88 ? 10.686 -3.632 14.685 1.00 40.38 88 PRO A C 1
ATOM 710 O O . PRO A 1 88 ? 9.616 -3.045 14.559 1.00 40.38 88 PRO A O 1
ATOM 713 N N . VAL A 1 89 ? 10.737 -4.953 14.859 1.00 38.31 89 VAL A N 1
ATOM 714 C CA . VAL A 1 89 ? 9.556 -5.748 15.215 1.00 38.31 89 VAL A CA 1
ATOM 715 C C . VAL A 1 89 ? 9.567 -5.926 16.727 1.00 38.31 89 VAL A C 1
ATOM 717 O O . VAL A 1 89 ? 10.032 -6.942 17.237 1.00 38.31 89 VAL A O 1
ATOM 720 N N . CYS A 1 90 ? 9.087 -4.915 17.450 1.00 35.81 90 CYS A N 1
ATOM 721 C CA . CYS A 1 90 ? 8.757 -5.060 18.863 1.00 35.81 90 CYS A CA 1
ATOM 722 C C . CYS A 1 90 ? 7.251 -5.277 18.989 1.00 35.81 90 CYS A C 1
ATOM 724 O O . CYS A 1 90 ? 6.448 -4.414 18.637 1.00 35.81 90 CYS A O 1
ATOM 726 N N . TRP A 1 91 ? 6.896 -6.461 19.476 1.00 36.25 91 TRP A N 1
ATOM 727 C CA . TRP A 1 91 ? 5.586 -6.762 20.023 1.00 36.25 91 TRP A CA 1
ATOM 728 C C . TRP A 1 91 ? 5.472 -6.032 21.360 1.00 36.25 91 TRP A C 1
ATOM 730 O O . TRP A 1 91 ? 6.153 -6.406 22.311 1.00 36.25 91 TRP A O 1
ATOM 740 N N . ALA A 1 92 ? 4.658 -4.981 21.419 1.00 32.16 92 ALA A N 1
ATOM 741 C CA . ALA A 1 92 ? 4.103 -4.514 22.681 1.00 32.16 92 ALA A CA 1
ATOM 742 C C . ALA A 1 92 ? 2.670 -5.044 22.770 1.00 32.16 92 ALA A C 1
ATOM 744 O O . ALA A 1 92 ? 1.910 -4.975 21.801 1.00 32.16 92 ALA A O 1
ATOM 745 N N . GLU A 1 93 ? 2.384 -5.661 23.908 1.00 35.28 93 GLU A N 1
ATOM 746 C CA . GLU A 1 93 ? 1.159 -6.370 24.247 1.00 35.28 93 GLU A CA 1
ATOM 747 C C . GLU A 1 93 ? -0.067 -5.475 24.047 1.00 35.28 93 GLU A C 1
ATOM 749 O O . GLU A 1 93 ? -0.146 -4.366 24.573 1.00 35.28 93 GLU A O 1
ATOM 754 N N . VAL A 1 94 ? -1.035 -5.967 23.273 1.00 38.97 94 VAL A N 1
ATOM 755 C CA . VAL A 1 94 ? -2.362 -5.355 23.185 1.00 38.97 94 VAL A CA 1
ATOM 756 C C . VAL A 1 94 ? -3.110 -5.742 24.453 1.00 38.97 94 VAL A C 1
ATOM 758 O O . VAL A 1 94 ? -3.751 -6.788 24.509 1.00 38.97 94 VAL A O 1
ATOM 761 N N . GLY A 1 95 ? -2.973 -4.922 25.491 1.00 38.41 95 GLY A N 1
ATOM 762 C CA . GLY A 1 95 ? -3.985 -4.846 26.534 1.00 38.41 95 GLY A CA 1
ATOM 763 C C . GLY A 1 95 ? -5.221 -4.162 25.957 1.00 38.41 95 GLY A C 1
ATOM 764 O O . GLY A 1 95 ? -5.091 -3.164 25.247 1.00 38.41 95 GLY A O 1
ATOM 765 N N . ASP A 1 96 ? -6.408 -4.696 26.242 1.00 40.12 96 ASP A N 1
ATOM 766 C CA . ASP A 1 96 ? -7.688 -4.042 25.956 1.00 40.12 96 ASP A CA 1
ATOM 767 C C . ASP A 1 96 ? -7.802 -2.766 26.814 1.00 40.12 96 ASP A C 1
ATOM 769 O O . ASP A 1 96 ? -8.454 -2.739 27.856 1.00 40.12 96 ASP A O 1
ATOM 773 N N . ALA A 1 97 ? -7.113 -1.697 26.410 1.00 46.47 97 ALA A N 1
ATOM 774 C CA . ALA A 1 97 ? -7.272 -0.384 27.009 1.00 46.47 97 ALA A CA 1
ATOM 775 C C . ALA A 1 97 ? -8.611 0.183 26.531 1.00 46.47 97 ALA A C 1
ATOM 777 O O . ALA A 1 97 ? -8.739 0.719 25.429 1.00 46.47 97 ALA A O 1
ATOM 778 N N . GLN A 1 98 ? -9.641 0.006 27.355 1.00 51.69 98 GLN A N 1
ATOM 779 C CA . GLN A 1 98 ? -10.951 0.614 27.173 1.00 51.69 98 GLN A CA 1
ATOM 780 C C . GLN A 1 98 ? -10.842 2.127 27.422 1.00 51.69 98 GLN A C 1
ATOM 782 O O . GLN A 1 98 ? -11.180 2.630 28.489 1.00 51.69 98 GLN A O 1
ATOM 787 N N . LEU A 1 99 ? -10.318 2.859 26.443 1.00 48.97 99 LEU A N 1
ATOM 788 C CA . LEU A 1 99 ? -10.208 4.312 26.506 1.00 48.97 99 LEU A CA 1
ATOM 789 C C . LEU A 1 99 ? -11.555 4.944 26.160 1.00 48.97 99 LEU A C 1
ATOM 791 O O . LEU A 1 99 ? -12.171 4.630 25.141 1.00 48.97 99 LEU A O 1
ATOM 795 N N . THR A 1 100 ? -12.027 5.830 27.035 1.00 52.91 100 THR A N 1
ATOM 796 C CA . THR A 1 100 ? -13.296 6.547 26.884 1.00 52.91 100 THR A CA 1
ATOM 797 C C . THR A 1 100 ? -13.018 8.041 27.000 1.00 52.91 100 THR A C 1
ATOM 799 O O . THR A 1 100 ? -12.640 8.498 28.072 1.00 52.91 100 THR A O 1
ATOM 802 N N . GLY A 1 101 ? -13.220 8.809 25.921 1.00 64.69 101 GLY A N 1
ATOM 803 C CA . GLY A 1 101 ? -13.118 10.276 25.936 1.00 64.69 101 GLY A CA 1
ATOM 804 C C . GLY A 1 101 ? -12.234 10.891 24.832 1.00 64.69 101 GLY A C 1
ATOM 805 O O . GLY A 1 101 ? -11.938 10.224 23.838 1.00 64.69 101 GLY A O 1
ATOM 806 N N . PRO A 1 102 ? -11.823 12.171 24.976 1.00 64.75 102 PRO A N 1
ATOM 807 C CA . PRO A 1 102 ? -10.971 12.899 24.018 1.00 64.75 102 PRO A CA 1
ATOM 808 C C . PRO A 1 102 ? -9.574 12.286 23.829 1.00 64.75 102 PRO A C 1
ATOM 810 O O . PRO A 1 102 ? -8.945 12.512 22.797 1.00 64.75 102 PRO A O 1
ATOM 813 N N . GLU A 1 103 ? -9.126 11.450 24.766 1.00 65.62 103 GLU A N 1
ATOM 814 C CA . GLU A 1 103 ? -7.893 10.659 24.662 1.00 65.62 103 GLU A CA 1
ATOM 815 C C . GLU A 1 103 ? -7.937 9.689 23.475 1.00 65.62 103 GLU A C 1
ATOM 817 O O . GLU A 1 103 ? -6.954 9.563 22.754 1.00 65.62 103 GLU A O 1
ATOM 822 N N . VAL A 1 104 ? -9.105 9.117 23.157 1.00 65.81 104 VAL A N 1
ATOM 823 C CA . VAL A 1 104 ? -9.281 8.266 21.966 1.00 65.81 104 VAL A CA 1
ATOM 824 C C . VAL A 1 104 ? -9.060 9.067 20.683 1.00 65.81 104 VAL A C 1
ATOM 826 O O . VAL A 1 104 ? -8.475 8.574 19.720 1.00 65.81 104 VAL A O 1
ATOM 829 N N . ILE A 1 105 ? -9.515 10.321 20.646 1.00 69.06 105 ILE A N 1
ATOM 830 C CA . ILE A 1 105 ? -9.320 11.197 19.484 1.00 69.06 105 ILE A CA 1
ATOM 831 C C . ILE A 1 105 ? -7.834 11.533 19.351 1.00 69.06 105 ILE A C 1
ATOM 833 O O . ILE A 1 105 ? -7.281 11.448 18.259 1.00 69.06 105 ILE A O 1
ATOM 837 N N . GLN A 1 106 ? -7.167 11.854 20.458 1.00 71.31 106 GLN A N 1
ATOM 838 C CA . GLN A 1 106 ? -5.744 12.164 20.440 1.00 71.31 106 GLN A CA 1
ATOM 839 C C . GLN A 1 106 ? -4.913 10.955 19.987 1.00 71.31 106 GLN A C 1
ATOM 841 O O . GLN A 1 106 ? -4.169 11.054 19.010 1.00 71.31 106 GLN A O 1
ATOM 846 N N . GLU A 1 107 ? -5.128 9.785 20.582 1.00 71.69 107 GLU A N 1
ATOM 847 C CA . GLU A 1 107 ? -4.441 8.553 20.193 1.00 71.69 107 GLU A CA 1
ATOM 848 C C . GLU A 1 107 ? -4.702 8.172 18.735 1.00 71.69 107 GLU A C 1
ATOM 850 O O . GLU A 1 107 ? -3.772 7.837 17.998 1.00 71.69 107 GLU A O 1
ATOM 855 N N . THR A 1 108 ? -5.951 8.268 18.270 1.00 72.44 108 THR A N 1
ATOM 856 C CA . THR A 1 108 ? -6.267 7.982 16.864 1.00 72.44 108 THR A CA 1
ATOM 857 C C . THR A 1 108 ? -5.590 8.974 15.924 1.00 72.44 108 THR A C 1
ATOM 859 O O . THR A 1 108 ? -5.105 8.562 14.871 1.00 72.44 108 THR A O 1
ATOM 862 N N . THR A 1 109 ? -5.470 10.256 16.286 1.00 81.25 109 THR A N 1
ATOM 863 C CA . THR A 1 109 ? -4.749 11.236 15.458 1.00 81.25 109 THR A CA 1
ATOM 864 C C . THR A 1 109 ? -3.249 10.964 15.404 1.00 81.25 109 THR A C 1
ATOM 866 O O . THR A 1 109 ? -2.674 10.954 14.312 1.00 81.25 109 THR A O 1
ATOM 869 N N . GLU A 1 110 ? -2.619 10.658 16.537 1.00 81.81 110 GLU A N 1
ATOM 870 C CA . GLU A 1 110 ? -1.208 10.266 16.600 1.00 81.81 110 GLU A CA 1
ATOM 871 C C . GLU A 1 110 ? -0.955 9.005 15.770 1.00 81.81 110 GLU A C 1
ATOM 873 O O . GLU A 1 110 ? 0.008 8.907 15.006 1.00 81.81 110 GLU A O 1
ATOM 878 N N . MET A 1 111 ? -1.880 8.056 15.833 1.00 74.94 111 MET A N 1
ATOM 879 C CA . MET A 1 111 ? -1.804 6.825 15.071 1.00 74.94 111 MET A CA 1
ATOM 880 C C . MET A 1 111 ? -2.004 7.037 13.571 1.00 74.94 111 MET A C 1
ATOM 882 O O . MET A 1 111 ? -1.295 6.426 12.772 1.00 74.94 111 MET A O 1
ATOM 886 N N . ILE A 1 112 ? -2.904 7.935 13.159 1.00 81.44 112 ILE A N 1
ATOM 887 C CA . ILE A 1 112 ? -3.049 8.339 11.753 1.00 81.44 112 ILE A CA 1
ATOM 888 C C . ILE A 1 112 ? -1.736 8.937 11.242 1.00 81.44 112 ILE A C 1
ATOM 890 O O . ILE A 1 112 ? -1.302 8.597 10.138 1.00 81.44 112 ILE A O 1
ATOM 894 N N . VAL A 1 113 ? -1.067 9.772 12.044 1.00 84.06 113 VAL A N 1
ATOM 895 C CA . VAL A 1 113 ? 0.253 10.323 11.704 1.00 84.06 113 VAL A CA 1
ATOM 896 C C . VAL A 1 113 ? 1.279 9.201 11.526 1.00 84.06 113 VAL A C 1
ATOM 898 O O . VAL A 1 113 ? 1.987 9.176 10.516 1.00 84.06 113 VAL A O 1
ATOM 901 N N . GLN A 1 114 ? 1.324 8.228 12.438 1.00 81.25 114 GLN A N 1
ATOM 902 C CA . GLN A 1 114 ? 2.224 7.078 12.318 1.00 81.25 114 GLN A CA 1
ATOM 903 C C . GLN A 1 114 ? 1.920 6.218 11.083 1.00 81.25 114 GLN A C 1
ATOM 905 O O . GLN A 1 114 ? 2.841 5.816 10.370 1.00 81.25 114 GLN A O 1
ATOM 910 N N . ILE A 1 115 ? 0.644 5.946 10.790 1.00 81.25 115 ILE A N 1
ATOM 911 C CA . ILE A 1 115 ? 0.223 5.207 9.591 1.00 81.25 115 ILE A CA 1
ATOM 912 C C . ILE A 1 115 ? 0.691 5.950 8.342 1.00 81.25 115 ILE A C 1
ATOM 914 O O . ILE A 1 115 ? 1.317 5.344 7.474 1.00 81.25 115 ILE A O 1
ATOM 918 N N . LYS A 1 116 ? 0.465 7.266 8.278 1.00 85.94 116 LYS A N 1
ATOM 919 C CA . LYS A 1 116 ? 0.894 8.116 7.163 1.00 85.94 116 LYS A CA 1
ATOM 920 C C . LYS A 1 116 ? 2.406 8.019 6.937 1.00 85.94 116 LYS A C 1
ATOM 922 O O . LYS A 1 116 ? 2.850 7.804 5.809 1.00 85.94 116 LYS A O 1
ATOM 927 N N . GLN A 1 117 ? 3.198 8.108 8.007 1.00 83.62 117 GLN A N 1
ATOM 928 C CA . GLN A 1 117 ? 4.658 7.969 7.950 1.00 83.62 117 GLN A CA 1
ATOM 929 C C . GLN A 1 117 ? 5.094 6.575 7.480 1.00 83.62 117 GLN A C 1
ATOM 931 O O . GLN A 1 117 ? 5.987 6.453 6.641 1.00 83.62 117 GLN A O 1
ATOM 936 N N . ARG A 1 118 ? 4.457 5.512 7.982 1.00 82.38 118 ARG A N 1
ATOM 937 C CA . ARG A 1 118 ? 4.772 4.124 7.604 1.00 82.38 118 ARG A CA 1
ATOM 938 C C . ARG A 1 118 ? 4.423 3.836 6.146 1.00 82.38 118 ARG A C 1
ATOM 940 O O . ARG A 1 118 ? 5.228 3.220 5.448 1.00 8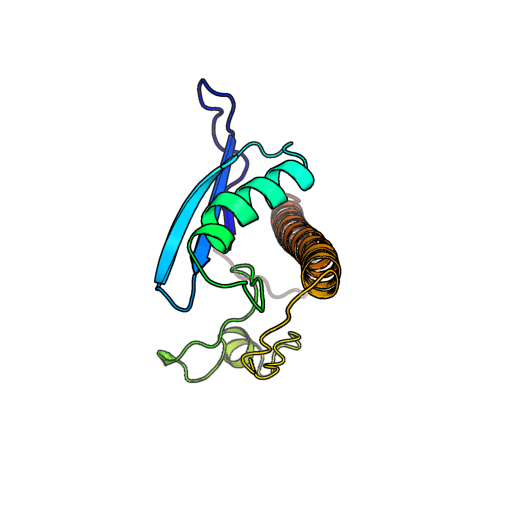2.38 118 ARG A O 1
ATOM 947 N N . LEU A 1 119 ? 3.270 4.313 5.674 1.00 84.62 119 LEU A N 1
ATOM 948 C CA . LEU A 1 119 ? 2.860 4.216 4.272 1.00 84.62 119 LEU A CA 1
ATOM 949 C C . LEU A 1 119 ? 3.848 4.941 3.352 1.00 84.62 119 LEU A C 1
ATOM 951 O O . LEU A 1 119 ? 4.269 4.374 2.343 1.00 84.62 119 LEU A O 1
ATOM 955 N N . GLN A 1 120 ? 4.274 6.148 3.734 1.00 86.94 120 GLN A N 1
ATOM 956 C CA . GLN A 1 120 ? 5.289 6.911 3.008 1.00 86.94 120 GLN A CA 1
ATOM 957 C C . GLN A 1 120 ? 6.620 6.160 2.947 1.00 86.94 120 GLN A C 1
ATOM 959 O O . GLN A 1 120 ? 7.132 5.912 1.859 1.00 86.94 120 GLN A O 1
ATOM 964 N N . ALA A 1 121 ? 7.127 5.689 4.087 1.00 84.25 121 ALA A N 1
ATOM 965 C CA . ALA A 1 121 ? 8.375 4.938 4.134 1.00 84.25 121 ALA A CA 1
ATOM 966 C C . ALA A 1 121 ? 8.314 3.637 3.311 1.00 84.25 121 ALA A C 1
ATOM 968 O O . ALA A 1 121 ? 9.286 3.279 2.648 1.00 84.25 121 ALA A O 1
ATOM 969 N N . ALA A 1 122 ? 7.189 2.915 3.328 1.00 83.19 122 ALA A N 1
ATOM 970 C CA . ALA A 1 122 ? 6.999 1.724 2.501 1.00 83.19 122 ALA A CA 1
ATOM 971 C C . ALA A 1 122 ? 7.050 2.064 1.004 1.00 83.19 122 ALA A C 1
ATOM 973 O O . ALA A 1 122 ? 7.768 1.409 0.247 1.00 83.19 122 ALA A O 1
ATOM 974 N N . ARG A 1 123 ? 6.343 3.120 0.592 1.00 84.38 123 ARG A N 1
ATOM 975 C CA . ARG A 1 123 ? 6.313 3.592 -0.795 1.00 84.38 123 ARG A CA 1
ATOM 976 C C . ARG A 1 123 ? 7.688 4.064 -1.278 1.00 84.38 123 ARG A C 1
ATOM 978 O O . ARG A 1 123 ? 8.131 3.645 -2.346 1.00 84.38 123 ARG A O 1
ATOM 985 N N . ASP A 1 124 ? 8.389 4.869 -0.483 1.00 84.44 124 ASP A N 1
ATOM 986 C CA . ASP A 1 124 ? 9.717 5.392 -0.826 1.00 84.44 124 ASP A CA 1
ATOM 987 C C . ASP A 1 124 ? 10.758 4.280 -0.951 1.00 84.44 124 ASP A C 1
ATOM 989 O O . ASP A 1 124 ? 11.566 4.293 -1.880 1.00 84.44 124 ASP A O 1
ATOM 993 N N . ARG A 1 125 ? 10.709 3.270 -0.071 1.00 79.94 125 ARG A N 1
ATOM 994 C CA . ARG A 1 125 ? 11.574 2.085 -0.178 1.00 79.94 125 ARG A CA 1
ATOM 995 C C . ARG A 1 125 ? 11.340 1.335 -1.480 1.00 79.94 125 ARG A C 1
ATOM 997 O O . ARG A 1 125 ? 12.291 0.947 -2.147 1.00 79.94 125 ARG A O 1
ATOM 1004 N N . GLN A 1 126 ? 10.088 1.115 -1.867 1.00 77.44 126 GLN A N 1
ATOM 1005 C CA . GLN A 1 126 ? 9.815 0.424 -3.127 1.00 77.44 126 GLN A CA 1
ATOM 1006 C C . GLN A 1 126 ? 10.288 1.217 -4.336 1.00 77.44 126 GLN A C 1
ATOM 1008 O O . GLN A 1 126 ? 10.890 0.645 -5.248 1.00 77.44 126 GLN A O 1
ATOM 1013 N N . LYS A 1 127 ? 10.076 2.535 -4.311 1.00 82.19 127 LYS A N 1
ATOM 1014 C CA . LYS A 1 127 ? 10.550 3.435 -5.356 1.00 82.19 127 LYS A CA 1
ATOM 1015 C C . LYS A 1 127 ? 12.075 3.405 -5.470 1.00 82.19 127 LYS A C 1
ATOM 1017 O O . LYS A 1 127 ? 12.587 3.192 -6.565 1.00 82.19 127 LYS A O 1
ATOM 1022 N N . SER A 1 128 ? 12.797 3.499 -4.351 1.00 78.50 128 SER A N 1
ATOM 1023 C CA . SER A 1 128 ? 14.263 3.445 -4.355 1.00 78.50 128 SER A CA 1
ATOM 1024 C C . SER A 1 128 ? 14.793 2.118 -4.905 1.00 78.50 128 SER A C 1
ATOM 1026 O O . SER A 1 128 ? 15.689 2.122 -5.748 1.00 78.50 128 SER A O 1
ATOM 1028 N N . TYR A 1 129 ? 14.199 0.981 -4.528 1.00 69.38 129 TYR A N 1
ATOM 1029 C CA . TYR A 1 129 ? 14.583 -0.318 -5.086 1.00 69.38 129 TYR A CA 1
ATOM 1030 C C . TYR A 1 129 ? 14.314 -0.431 -6.590 1.00 69.38 129 TYR A C 1
ATOM 1032 O O . TYR A 1 129 ? 15.128 -1.012 -7.312 1.00 69.38 129 TYR A O 1
ATOM 1040 N N . ALA A 1 130 ? 13.177 0.083 -7.062 1.00 70.31 130 ALA A N 1
ATOM 1041 C CA . ALA A 1 130 ? 12.845 0.079 -8.482 1.00 70.31 130 ALA A CA 1
ATOM 1042 C C . ALA A 1 130 ? 13.808 0.964 -9.286 1.00 70.31 130 ALA A C 1
ATOM 1044 O O . ALA A 1 130 ? 14.234 0.572 -10.370 1.00 70.31 130 ALA A O 1
ATOM 1045 N N . ASP A 1 131 ? 14.189 2.123 -8.749 1.00 74.69 131 ASP A N 1
ATOM 1046 C CA . ASP A 1 131 ? 15.062 3.078 -9.432 1.00 74.69 131 ASP A CA 1
ATOM 1047 C C . ASP A 1 131 ? 16.526 2.614 -9.470 1.00 74.69 131 ASP A C 1
ATOM 1049 O O . ASP A 1 131 ? 17.170 2.734 -10.514 1.00 74.69 131 ASP A O 1
ATOM 1053 N N . VAL A 1 132 ? 17.034 1.982 -8.400 1.00 67.88 132 VAL A N 1
ATOM 1054 C CA . VAL A 1 132 ? 18.374 1.351 -8.384 1.00 67.88 132 VAL A CA 1
ATOM 1055 C C . VAL A 1 132 ? 18.508 0.292 -9.482 1.00 67.88 132 VAL A C 1
ATOM 1057 O O . VAL A 1 132 ? 19.556 0.178 -10.106 1.00 67.88 132 VAL A O 1
ATOM 1060 N N . ARG A 1 133 ? 17.441 -0.465 -9.760 1.00 63.91 133 ARG A N 1
ATOM 1061 C CA . ARG A 1 133 ? 17.427 -1.525 -10.784 1.00 63.91 133 ARG A CA 1
ATOM 1062 C C . ARG A 1 133 ? 17.133 -1.020 -12.204 1.00 63.91 133 ARG A C 1
ATOM 1064 O O . ARG A 1 133 ? 17.189 -1.819 -13.133 1.00 63.91 133 ARG A O 1
ATOM 1071 N N . ARG A 1 134 ? 16.784 0.262 -12.381 1.00 62.56 134 ARG A N 1
ATOM 1072 C CA . ARG A 1 134 ? 16.515 0.884 -13.695 1.00 62.56 134 ARG A CA 1
ATOM 1073 C C . ARG A 1 134 ? 17.727 1.580 -14.306 1.00 62.56 134 ARG A C 1
ATOM 1075 O O . ARG A 1 134 ? 17.710 1.843 -15.505 1.00 62.56 134 ARG A O 1
ATOM 1082 N N . LYS A 1 135 ? 18.753 1.890 -13.512 1.00 66.19 135 LYS A N 1
ATOM 1083 C CA . LYS A 1 135 ? 20.043 2.359 -14.027 1.00 66.19 135 LYS A CA 1
ATOM 1084 C C . LYS A 1 135 ? 20.883 1.148 -14.457 1.00 66.19 135 LYS A C 1
ATOM 1086 O O . LYS A 1 135 ? 20.785 0.111 -13.796 1.00 66.19 135 LYS A O 1
ATOM 1091 N N . PRO A 1 136 ? 21.693 1.247 -15.528 1.00 67.44 136 PRO A N 1
ATOM 1092 C CA . PRO A 1 136 ? 22.719 0.247 -15.799 1.00 67.44 136 PRO A CA 1
ATOM 1093 C C . PRO A 1 136 ? 23.573 0.097 -14.539 1.00 67.44 136 PRO A C 1
ATOM 1095 O O . PRO A 1 136 ? 24.060 1.098 -14.013 1.00 67.44 136 PRO A O 1
ATOM 1098 N N . LEU A 1 137 ? 23.686 -1.120 -14.002 1.00 74.25 137 LEU A N 1
ATOM 1099 C CA . LEU A 1 137 ? 24.616 -1.349 -12.905 1.00 74.25 137 LEU A CA 1
ATOM 1100 C C . LEU A 1 137 ? 26.030 -1.297 -13.480 1.00 74.25 137 LEU A C 1
ATOM 1102 O O . LEU A 1 137 ? 26.371 -2.080 -14.365 1.00 74.25 137 LEU A O 1
ATOM 1106 N N . GLU A 1 138 ? 26.827 -0.362 -12.983 1.00 78.12 138 GLU A N 1
ATOM 1107 C CA . GLU A 1 138 ? 28.262 -0.321 -13.230 1.00 78.12 138 GLU A CA 1
ATOM 1108 C C . GLU A 1 138 ? 28.943 -1.219 -12.195 1.00 78.12 138 GLU A C 1
ATOM 1110 O O . GLU A 1 138 ? 28.683 -1.102 -10.996 1.00 78.12 138 GLU A O 1
ATOM 1115 N N . PHE A 1 139 ? 29.780 -2.141 -12.664 1.00 82.50 139 PHE A N 1
ATOM 1116 C CA . PHE A 1 139 ? 30.514 -3.082 -11.822 1.00 82.50 139 PHE A CA 1
ATOM 1117 C C . PHE A 1 139 ? 32.008 -2.813 -11.948 1.00 82.50 139 PHE A C 1
ATOM 1119 O O . PHE A 1 139 ? 32.495 -2.498 -13.037 1.00 82.50 139 PHE A O 1
ATOM 1126 N N . GLN A 1 140 ? 32.739 -2.962 -10.849 1.00 86.25 140 GLN A N 1
ATOM 1127 C CA . GLN A 1 140 ? 34.194 -2.905 -10.863 1.00 86.25 140 GLN A CA 1
ATOM 1128 C C . GLN A 1 140 ? 34.786 -4.304 -11.039 1.00 86.25 140 GLN A C 1
ATOM 1130 O O . GLN A 1 140 ? 34.166 -5.329 -10.743 1.00 86.25 140 GLN A O 1
ATOM 1135 N N . VAL A 1 141 ? 36.024 -4.352 -11.530 1.00 81.62 141 VAL A N 1
ATOM 1136 C CA . VAL A 1 141 ? 36.767 -5.608 -11.661 1.00 81.62 141 VAL A CA 1
ATOM 1137 C C . VAL A 1 141 ? 36.978 -6.204 -10.264 1.00 81.62 141 VAL A C 1
ATOM 1139 O O . VAL A 1 141 ? 37.674 -5.619 -9.440 1.00 81.62 141 VAL A O 1
ATOM 1142 N N . GLY A 1 142 ? 36.362 -7.361 -10.003 1.00 87.75 142 GLY A N 1
ATOM 1143 C CA . GLY A 1 142 ? 36.375 -8.041 -8.699 1.00 87.75 142 GLY A CA 1
ATOM 1144 C C . GLY A 1 142 ? 34.988 -8.240 -8.075 1.00 87.75 142 GLY A C 1
ATOM 1145 O O . GLY A 1 142 ? 34.846 -9.064 -7.168 1.00 87.75 142 GLY A O 1
ATOM 1146 N N . ASP A 1 143 ? 33.959 -7.559 -8.586 1.00 87.00 143 ASP A N 1
ATOM 1147 C CA . ASP A 1 143 ? 32.586 -7.734 -8.118 1.00 87.00 143 ASP A CA 1
ATOM 1148 C C . ASP A 1 143 ? 32.025 -9.105 -8.522 1.00 87.00 143 ASP A C 1
ATOM 1150 O O . ASP A 1 143 ? 32.078 -9.522 -9.682 1.00 87.00 143 ASP A O 1
ATOM 1154 N N . LYS A 1 144 ? 31.439 -9.824 -7.558 1.00 81.94 144 LYS A N 1
ATOM 1155 C CA . LYS A 1 144 ? 30.741 -11.089 -7.825 1.00 81.94 144 LYS A CA 1
ATOM 1156 C C . LYS A 1 144 ? 29.306 -10.795 -8.251 1.00 81.94 144 LYS A C 1
ATOM 1158 O O . LYS A 1 144 ? 28.468 -10.455 -7.417 1.00 81.94 144 LYS A O 1
ATOM 1163 N N . VAL A 1 145 ? 29.022 -10.963 -9.539 1.00 80.44 145 VAL A N 1
ATOM 1164 C CA . VAL A 1 145 ? 27.682 -10.788 -10.116 1.00 80.44 145 VAL A CA 1
ATOM 1165 C C . VAL A 1 145 ? 27.068 -12.129 -10.501 1.00 80.44 145 VAL A C 1
ATOM 1167 O O . VAL A 1 145 ? 27.746 -13.029 -10.991 1.00 80.44 145 VAL A O 1
ATOM 1170 N N . MET A 1 146 ? 25.766 -12.271 -10.265 1.00 77.06 146 MET A N 1
ATOM 1171 C CA . MET A 1 146 ? 25.010 -13.450 -10.676 1.00 77.06 146 MET A CA 1
ATOM 1172 C C . MET A 1 146 ? 24.600 -13.286 -12.140 1.00 77.06 146 MET A C 1
ATOM 1174 O O . MET A 1 146 ? 23.817 -12.391 -12.466 1.00 77.06 146 MET A O 1
ATOM 1178 N N . LEU A 1 147 ? 25.149 -14.131 -13.012 1.00 64.50 147 LEU A N 1
ATOM 1179 C CA . LEU A 1 147 ? 24.752 -14.201 -14.417 1.00 64.50 147 LEU A CA 1
ATOM 1180 C C . LEU A 1 147 ? 23.371 -14.860 -14.525 1.00 64.50 147 LEU A C 1
ATOM 1182 O O . LEU A 1 147 ? 23.035 -15.738 -13.727 1.00 64.50 147 LEU A O 1
ATOM 1186 N N . LYS A 1 148 ? 22.564 -14.380 -15.470 1.00 55.31 148 LYS A N 1
ATOM 1187 C CA . LYS A 1 148 ? 21.192 -14.832 -15.700 1.00 55.31 148 LYS A CA 1
ATOM 1188 C C . LYS A 1 148 ? 21.124 -15.742 -16.915 1.00 55.31 148 LYS A C 1
ATOM 1190 O O . LYS A 1 148 ? 21.876 -15.458 -17.872 1.00 55.31 148 LYS A O 1
#

Foldseek 3Di:
DDKDAQAPADPVGFGIWDWDADPPVRDIDIDTDHPPDDLVVVLVVCCVPPVVVDPDDPDGDAPPDQDQDPVVNGGVCCVVPVDDDPDPPDDDDDDVPPDDDCVVVVVVVVSSVVSSVRVVVSSVVVVVVVVVVVDPDDDDPPDDDDDD